Protein AF-H2RFC7-F1 (afdb_monomer_lite)

Sequence (81 aa):
MIPKVEWSAFLEAADSLRLIQVPKGPVEGYEENEEFLRTMHHLLLEVEVIEGTLQCPESGRMFPISRGIPNMLLSEEETES

Foldseek 3Di:
DQVPDPQVVLVVVCVVVPHPPDDSHQDVVNVVVVVSVVNCCCSPPVDADAWDWDADPPPRDTFTRHRRRTHPDDDPVRVVD

Structure (mmCIF, N/CA/C/O backbone):
data_AF-H2RFC7-F1
#
_entry.id   AF-H2RFC7-F1
#
loop_
_atom_site.group_PDB
_atom_site.id
_atom_site.type_symbol
_atom_site.label_atom_id
_atom_site.label_alt_id
_atom_site.label_comp_id
_atom_site.label_asym_id
_atom_site.label_entity_id
_atom_site.label_seq_id
_atom_site.pdbx_PDB_ins_code
_atom_site.Cartn_x
_atom_site.Cartn_y
_atom_site.Cartn_z
_atom_site.occupancy
_atom_site.B_iso_or_equiv
_atom_site.auth_seq_id
_atom_site.auth_comp_id
_atom_site.auth_asym_id
_atom_site.auth_atom_id
_atom_site.pdbx_PDB_model_num
ATOM 1 N N . MET A 1 1 ? 5.502 6.577 13.861 1.00 91.19 1 MET A N 1
ATOM 2 C CA . MET A 1 1 ? 5.357 6.416 12.394 1.00 91.19 1 MET A CA 1
ATOM 3 C C . MET A 1 1 ? 4.173 7.200 11.856 1.00 91.19 1 MET A C 1
ATOM 5 O O . MET A 1 1 ? 4.355 7.881 1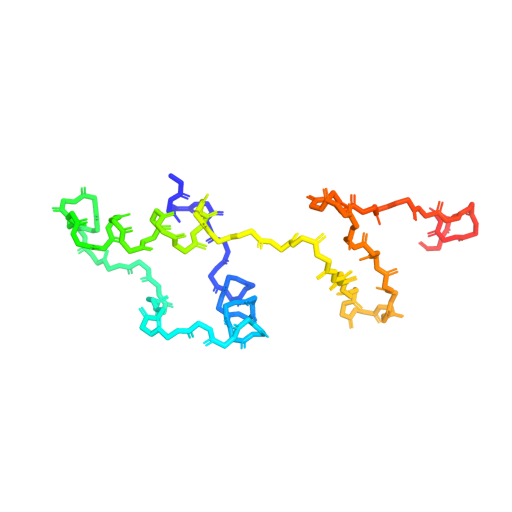0.861 1.00 91.19 1 MET A O 1
ATOM 9 N N . ILE A 1 2 ? 3.025 7.169 12.540 1.00 96.25 2 ILE A N 1
ATOM 10 C CA . ILE A 1 2 ? 1.765 7.802 12.120 1.00 96.25 2 ILE A CA 1
ATOM 11 C C . ILE A 1 2 ? 1.902 9.229 11.537 1.00 96.25 2 ILE A C 1
ATOM 13 O O . ILE A 1 2 ? 1.399 9.432 10.437 1.00 96.25 2 ILE A O 1
ATOM 17 N N . PRO A 1 3 ? 2.645 10.191 12.133 1.00 96.81 3 PRO A N 1
ATOM 18 C CA . PRO A 1 3 ? 2.765 11.541 11.554 1.00 96.81 3 PRO A CA 1
ATOM 19 C C . PRO A 1 3 ? 3.511 11.626 10.214 1.00 96.81 3 PRO A C 1
ATOM 21 O O . PRO A 1 3 ? 3.475 12.662 9.563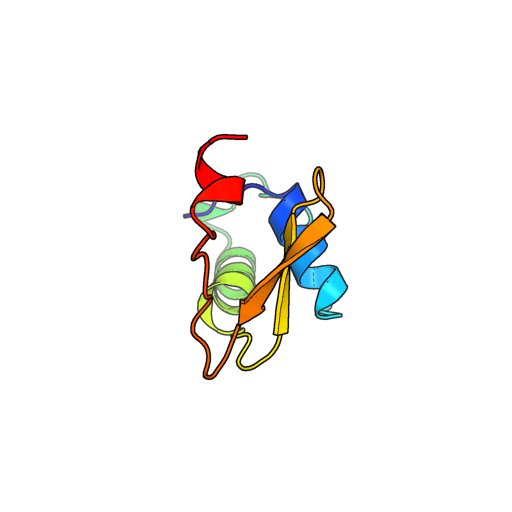 1.00 96.81 3 PRO A O 1
ATOM 24 N N . LYS A 1 4 ? 4.245 10.575 9.830 1.00 97.56 4 LYS A N 1
ATOM 25 C CA . LYS A 1 4 ? 5.016 10.507 8.578 1.00 97.56 4 LYS A CA 1
ATOM 26 C C . LYS A 1 4 ? 4.268 9.775 7.461 1.00 97.56 4 LYS A C 1
ATOM 28 O O . LYS A 1 4 ? 4.798 9.683 6.359 1.00 97.56 4 LYS A O 1
ATOM 33 N N . VAL A 1 5 ? 3.103 9.198 7.757 1.00 97.44 5 VAL A N 1
ATOM 34 C CA . VAL A 1 5 ? 2.296 8.475 6.772 1.00 97.44 5 VAL A CA 1
ATOM 35 C C . VAL A 1 5 ? 1.645 9.493 5.845 1.00 97.44 5 VAL A C 1
ATOM 37 O O . VAL A 1 5 ? 0.953 10.400 6.306 1.00 97.44 5 VAL A O 1
ATOM 40 N N . GLU A 1 6 ? 1.862 9.333 4.542 1.00 97.94 6 GLU A N 1
ATOM 41 C CA . GLU A 1 6 ? 1.044 10.003 3.538 1.00 97.94 6 GLU A CA 1
ATOM 42 C C . GLU A 1 6 ? -0.253 9.191 3.398 1.00 97.94 6 GLU A C 1
ATOM 44 O O . GLU A 1 6 ? -0.240 8.007 3.054 1.00 97.94 6 GLU A O 1
ATOM 49 N N . TRP A 1 7 ? -1.369 9.798 3.801 1.00 97.06 7 TRP A N 1
ATOM 50 C CA . TRP A 1 7 ? -2.624 9.078 4.011 1.00 97.06 7 TRP A CA 1
ATOM 51 C C . TRP A 1 7 ? -3.356 8.747 2.718 1.00 97.06 7 TRP A C 1
ATOM 53 O O . TRP A 1 7 ? -4.062 7.740 2.678 1.00 97.06 7 TRP A O 1
ATOM 63 N N . SER A 1 8 ? -3.204 9.557 1.670 1.00 97.12 8 SER A N 1
ATOM 64 C CA . SER A 1 8 ? -3.891 9.301 0.405 1.00 97.12 8 SER A CA 1
ATOM 65 C C . SER A 1 8 ? -3.328 8.063 -0.303 1.00 97.12 8 SER A C 1
ATOM 67 O O . SER A 1 8 ? -4.091 7.153 -0.620 1.00 97.12 8 SER A O 1
ATOM 69 N N . ALA A 1 9 ? -2.005 7.952 -0.408 1.00 97.69 9 ALA A N 1
ATOM 70 C CA . ALA A 1 9 ? -1.283 6.803 -0.939 1.00 97.69 9 ALA A CA 1
ATOM 71 C C . ALA A 1 9 ? -1.507 5.540 -0.097 1.00 97.69 9 ALA A C 1
ATOM 73 O O . ALA A 1 9 ? -1.673 4.452 -0.645 1.00 97.69 9 ALA A O 1
ATOM 74 N N . PHE A 1 10 ? -1.559 5.667 1.235 1.00 98.19 10 PHE A N 1
ATOM 75 C CA . PHE A 1 10 ? -1.899 4.542 2.110 1.00 98.19 10 PHE A CA 1
ATOM 76 C C . PHE A 1 10 ? -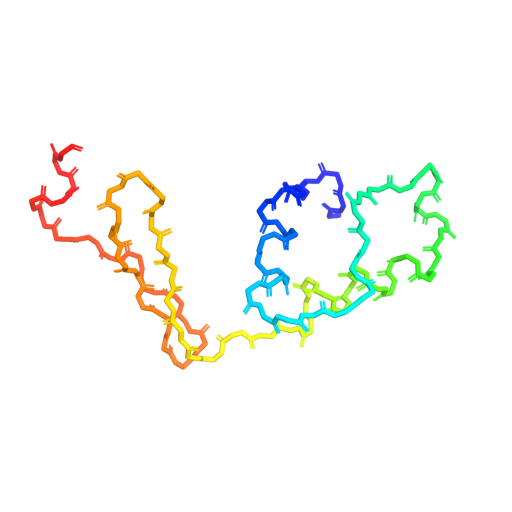3.304 3.994 1.822 1.00 98.19 10 PHE A C 1
ATOM 78 O O . PHE A 1 10 ? -3.475 2.782 1.685 1.00 98.19 10 PHE A O 1
ATOM 85 N N . LEU A 1 11 ? -4.306 4.873 1.710 1.00 97.88 11 LEU A N 1
ATOM 86 C CA . LEU A 1 11 ? -5.684 4.469 1.424 1.00 97.88 11 LEU A CA 1
ATOM 87 C C . LEU A 1 11 ? -5.821 3.860 0.026 1.00 97.88 11 LEU A C 1
ATOM 89 O O . LEU A 1 11 ? -6.516 2.859 -0.126 1.00 97.88 11 LEU A O 1
ATOM 93 N N . GLU A 1 12 ? -5.137 4.421 -0.971 1.00 97.94 12 GLU A N 1
ATOM 94 C CA . GLU A 1 12 ? -5.116 3.895 -2.340 1.00 97.94 12 GLU A CA 1
ATOM 95 C C . GLU A 1 12 ? -4.496 2.490 -2.405 1.00 97.94 12 GLU A C 1
ATOM 97 O O . GLU A 1 12 ? -5.052 1.582 -3.032 1.00 97.94 12 GLU A O 1
ATOM 102 N N . ALA A 1 13 ? 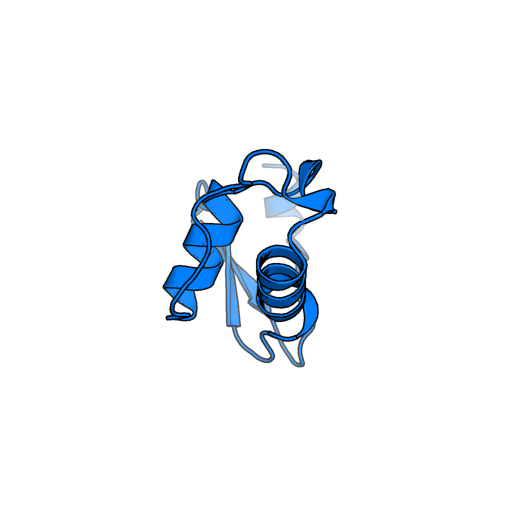-3.381 2.274 -1.700 1.00 98.06 13 ALA A N 1
ATOM 103 C CA . ALA A 1 13 ? -2.758 0.959 -1.599 1.00 98.06 13 ALA A CA 1
ATOM 104 C C . ALA A 1 13 ? -3.675 -0.051 -0.891 1.00 98.06 13 ALA A C 1
ATOM 106 O O . ALA A 1 13 ? -3.827 -1.186 -1.350 1.00 98.06 13 ALA A O 1
ATOM 107 N N . ALA A 1 14 ? -4.327 0.358 0.200 1.00 97.94 14 ALA A N 1
ATOM 108 C CA . ALA A 1 14 ? -5.236 -0.506 0.944 1.00 97.94 14 ALA A CA 1
ATOM 109 C C . ALA A 1 14 ? -6.483 -0.893 0.124 1.00 97.94 14 ALA A C 1
ATOM 111 O O . ALA A 1 14 ? -6.901 -2.052 0.164 1.00 97.94 14 ALA A O 1
ATOM 112 N N . ASP A 1 15 ? -7.036 0.038 -0.659 1.00 97.69 15 ASP A N 1
ATOM 113 C CA . ASP A 1 15 ? -8.159 -0.223 -1.571 1.00 97.69 15 ASP A CA 1
ATOM 114 C C . ASP A 1 15 ? -7.759 -1.164 -2.717 1.00 97.69 15 ASP A C 1
ATOM 116 O O . ASP A 1 15 ? -8.460 -2.139 -3.002 1.00 97.69 15 ASP A O 1
ATOM 120 N N . SER A 1 16 ? -6.571 -0.962 -3.297 1.00 97.06 16 SER A N 1
ATOM 121 C CA . SER A 1 16 ? -6.008 -1.847 -4.330 1.00 97.06 16 SER A CA 1
ATOM 122 C C . SER A 1 16 ? -5.862 -3.295 -3.842 1.00 97.06 16 SER A C 1
ATOM 124 O O . SER A 1 16 ? -6.061 -4.243 -4.605 1.00 97.06 16 SER A O 1
ATOM 126 N N . LEU A 1 17 ? -5.571 -3.474 -2.549 1.00 97.00 17 LEU A N 1
ATOM 127 C CA . LEU A 1 17 ? -5.498 -4.771 -1.869 1.00 97.00 17 LEU A CA 1
ATOM 128 C C . LEU A 1 17 ? -6.847 -5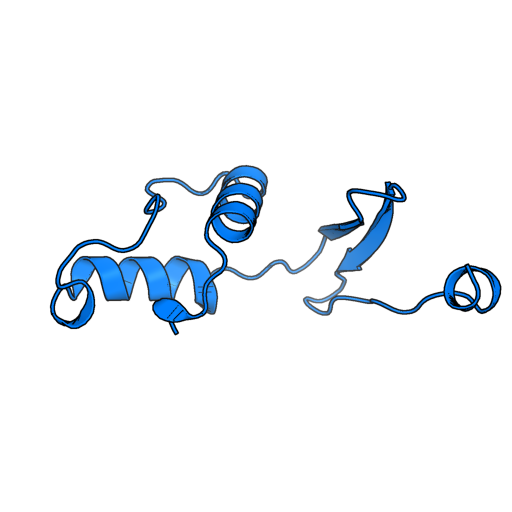.251 -1.304 1.00 97.00 17 LEU A C 1
ATOM 130 O O . LEU A 1 17 ? -6.921 -6.341 -0.734 1.00 97.00 17 LEU A O 1
ATOM 134 N N . ARG A 1 18 ? -7.922 -4.472 -1.480 1.00 96.94 18 ARG A N 1
ATOM 135 C CA . ARG A 1 18 ? -9.278 -4.734 -0.968 1.00 96.94 18 ARG A CA 1
ATOM 136 C C . ARG A 1 18 ? -9.323 -4.948 0.547 1.00 96.94 18 ARG A C 1
ATOM 138 O O . ARG A 1 18 ? -10.128 -5.742 1.042 1.00 96.94 18 ARG A O 1
ATOM 145 N N . LEU A 1 19 ? -8.458 -4.254 1.282 1.00 95.19 19 LEU A N 1
ATOM 146 C CA . LEU A 1 19 ? -8.467 -4.274 2.740 1.00 95.19 19 LEU A CA 1
ATOM 147 C C . LEU A 1 19 ? -9.710 -3.546 3.263 1.00 95.19 19 LEU A C 1
ATOM 149 O O . LEU A 1 19 ? -10.169 -2.554 2.700 1.00 95.19 19 LEU A O 1
ATOM 153 N N . ILE A 1 20 ? -10.264 -4.050 4.363 1.00 91.88 20 ILE A N 1
ATOM 154 C CA . ILE A 1 20 ? -11.465 -3.499 4.998 1.00 91.88 20 ILE A CA 1
ATOM 155 C C . ILE A 1 20 ? -11.108 -2.792 6.305 1.00 91.88 20 ILE A C 1
ATOM 157 O O . ILE A 1 20 ? -10.064 -3.051 6.891 1.00 91.88 20 ILE A O 1
ATOM 161 N N . GLN A 1 21 ? -12.008 -1.926 6.782 1.00 91.25 21 GLN A N 1
ATOM 162 C CA . GLN A 1 21 ? -11.871 -1.224 8.072 1.00 91.25 21 GLN A CA 1
ATOM 163 C C . GLN A 1 21 ? -10.598 -0.362 8.189 1.00 91.25 21 GLN A C 1
ATOM 165 O O . GLN A 1 21 ? -10.039 -0.186 9.266 1.00 91.25 21 GLN A O 1
ATOM 170 N N . VAL A 1 22 ? -10.156 0.212 7.069 1.00 95.88 22 VAL A N 1
ATOM 171 C CA . VAL A 1 22 ? -8.964 1.062 6.999 1.00 95.88 22 VAL A CA 1
ATOM 172 C C . VAL A 1 22 ? -9.267 2.452 7.588 1.00 95.88 22 VAL A C 1
ATOM 174 O O . VAL A 1 22 ? -10.204 3.115 7.122 1.00 95.88 22 VAL A O 1
ATOM 177 N N . PRO A 1 23 ? -8.504 2.935 8.589 1.00 96.12 23 PRO A N 1
ATOM 178 C CA . PRO A 1 23 ? -8.654 4.293 9.105 1.00 96.12 23 PRO A CA 1
ATOM 179 C C . PRO A 1 23 ? -8.376 5.335 8.017 1.00 96.12 23 PRO A C 1
ATOM 181 O O . PRO A 1 23 ? -7.359 5.265 7.336 1.00 96.12 23 PRO A O 1
ATOM 184 N N . LYS A 1 24 ? -9.253 6.336 7.873 1.00 95.25 24 LYS A N 1
ATOM 185 C CA . LYS A 1 24 ? -9.125 7.387 6.838 1.00 95.25 24 LYS A CA 1
ATOM 186 C C . LYS A 1 24 ? -8.112 8.489 7.173 1.00 95.25 24 LYS A C 1
ATOM 188 O O . LYS A 1 24 ? -7.911 9.398 6.377 1.00 95.25 24 LYS A O 1
ATOM 193 N N . GLY A 1 25 ? -7.538 8.450 8.368 1.00 94.44 25 GLY A N 1
ATOM 194 C CA . GLY A 1 25 ? -6.653 9.476 8.898 1.00 94.44 25 GLY A CA 1
ATOM 195 C C . GLY A 1 25 ? -6.359 9.240 10.379 1.00 94.44 25 GLY A C 1
ATOM 196 O O . GLY A 1 25 ? -6.980 8.367 10.997 1.00 94.44 25 GLY A O 1
ATOM 197 N N . PRO A 1 26 ? -5.435 10.016 10.964 1.00 94.31 26 PRO A N 1
ATOM 198 C CA . PRO A 1 26 ? -5.169 9.960 12.388 1.00 94.31 26 PRO A CA 1
ATOM 199 C C . PRO A 1 26 ? -6.326 10.617 13.147 1.00 94.31 26 PRO A C 1
ATOM 201 O O . PRO A 1 26 ? -6.866 11.640 12.723 1.00 94.31 26 PRO A O 1
ATOM 204 N N . VAL A 1 27 ? -6.702 10.026 14.276 1.00 90.88 27 VAL A N 1
ATOM 205 C CA . VAL A 1 27 ? -7.681 10.603 15.206 1.00 90.88 27 VAL A CA 1
ATOM 206 C C . VAL A 1 27 ? -6.972 11.458 16.257 1.00 90.88 27 VAL A C 1
ATOM 208 O O . VAL A 1 27 ? -5.789 11.262 16.520 1.00 90.88 27 VAL A O 1
ATOM 211 N N . GLU A 1 28 ? -7.665 12.419 16.864 1.00 95.06 28 GLU A N 1
ATOM 212 C CA . GLU A 1 28 ? -7.097 13.172 17.990 1.00 95.06 28 GLU A CA 1
ATOM 213 C C . GLU A 1 28 ? -6.772 12.220 19.154 1.00 95.06 28 GLU A C 1
ATOM 215 O O . GLU A 1 28 ? -7.567 11.335 19.472 1.00 95.06 28 GLU A O 1
ATOM 220 N N . GLY A 1 29 ? -5.584 12.363 19.751 1.00 95.44 29 GLY A N 1
ATOM 221 C CA . GLY A 1 29 ? -5.112 11.472 20.817 1.00 95.44 29 GLY A CA 1
ATOM 222 C C . GLY A 1 29 ? -4.833 10.035 20.362 1.00 95.44 29 GLY A C 1
ATOM 223 O O . GLY A 1 29 ? -4.886 9.113 21.178 1.00 95.44 29 GLY A O 1
ATOM 224 N N . TYR A 1 30 ? -4.554 9.811 19.070 1.00 96.44 30 TYR A N 1
ATOM 225 C CA . TYR A 1 30 ? -4.265 8.474 18.539 1.00 96.44 30 TYR A CA 1
ATOM 226 C C . TYR A 1 30 ? -3.096 7.776 19.255 1.00 96.44 30 TYR A C 1
ATOM 228 O O . TYR A 1 30 ? -3.006 6.551 19.214 1.00 96.44 30 TYR A O 1
ATOM 236 N N . GLU A 1 31 ? -2.203 8.531 19.896 1.00 96.75 31 GLU A N 1
ATOM 237 C CA . GLU A 1 31 ? -1.066 8.022 20.662 1.00 96.75 31 GLU A CA 1
ATOM 238 C C . GLU A 1 31 ? -1.488 7.159 21.859 1.00 96.75 31 GLU A C 1
ATOM 240 O O . GLU A 1 31 ? -0.764 6.237 22.230 1.00 96.75 31 GLU A O 1
ATOM 245 N N . GLU A 1 32 ? -2.654 7.437 22.443 1.00 97.50 32 GLU A N 1
ATOM 246 C CA . GLU A 1 32 ? -3.213 6.690 23.579 1.00 97.50 32 GLU A CA 1
ATOM 247 C C . GLU A 1 32 ? -4.269 5.665 23.135 1.00 97.50 32 GLU A C 1
ATOM 249 O O . GLU A 1 32 ? -4.732 4.843 23.927 1.00 97.50 32 GLU A O 1
ATOM 254 N N . ASN A 1 33 ? -4.642 5.675 21.852 1.00 97.38 33 ASN A N 1
ATOM 255 C CA . ASN A 1 33 ? -5.628 4.762 21.293 1.00 97.38 33 ASN A CA 1
ATOM 256 C C . ASN A 1 33 ? -4.960 3.462 20.816 1.00 97.38 33 ASN A C 1
ATOM 258 O O . ASN A 1 33 ? -4.561 3.324 19.658 1.00 97.38 33 ASN A O 1
ATOM 262 N N . GLU A 1 34 ? -4.861 2.482 21.716 1.00 97.50 34 GLU A N 1
ATOM 263 C CA . GLU A 1 34 ? -4.241 1.184 21.422 1.00 97.50 34 GLU A CA 1
ATOM 264 C C . GLU A 1 34 ? -4.926 0.440 20.261 1.00 97.50 34 GLU A C 1
ATOM 266 O O . GLU A 1 34 ? -4.246 -0.194 19.455 1.00 97.50 34 GLU A O 1
ATOM 271 N N . GLU A 1 35 ? -6.251 0.540 20.127 1.00 96.38 35 GLU A N 1
ATOM 272 C CA . GLU A 1 35 ? -7.002 -0.096 19.036 1.00 96.38 35 GLU A CA 1
ATOM 273 C C . GLU A 1 35 ? -6.601 0.480 17.670 1.00 96.38 35 GLU A C 1
ATOM 275 O O . GLU A 1 35 ? -6.301 -0.268 16.732 1.00 96.38 35 GLU A O 1
ATOM 280 N N . PHE A 1 36 ? -6.506 1.810 17.573 1.00 97.00 36 PHE A N 1
ATOM 281 C CA . PHE A 1 36 ? -6.007 2.484 16.376 1.00 97.00 36 PHE A CA 1
ATOM 282 C C . PHE A 1 36 ? -4.559 2.080 16.076 1.00 97.00 36 PHE A C 1
ATOM 284 O O . PHE A 1 36 ? -4.238 1.729 14.939 1.00 97.00 36 PHE A O 1
ATOM 291 N N . LEU A 1 37 ? -3.685 2.082 17.087 1.00 97.69 37 LEU A N 1
ATOM 292 C CA . LEU A 1 37 ? -2.275 1.733 16.910 1.00 97.69 37 LEU A CA 1
ATOM 293 C C . LEU A 1 37 ? -2.088 0.278 16.463 1.00 97.69 37 LEU A C 1
ATOM 295 O O . LEU A 1 37 ? -1.266 0.023 15.584 1.00 97.69 37 LEU A O 1
ATOM 299 N N . ARG A 1 38 ? -2.869 -0.665 17.003 1.00 97.50 38 ARG A N 1
ATOM 300 C CA . ARG A 1 38 ? -2.870 -2.072 16.567 1.00 97.50 38 ARG A CA 1
ATOM 301 C C . ARG A 1 38 ? -3.380 -2.227 15.140 1.00 97.50 38 ARG A C 1
ATOM 303 O O . ARG A 1 38 ? -2.778 -2.962 14.363 1.00 97.50 38 ARG A O 1
ATOM 310 N N . THR A 1 39 ? -4.434 -1.502 14.779 1.00 96.94 39 THR A N 1
ATOM 311 C CA . THR A 1 39 ? -4.968 -1.508 13.409 1.00 96.94 39 THR A CA 1
ATOM 312 C C . THR A 1 39 ? -3.927 -0.991 12.417 1.00 96.94 39 THR A C 1
ATOM 314 O O . THR A 1 39 ? -3.651 -1.637 11.408 1.00 96.94 39 THR A O 1
ATOM 317 N N . MET A 1 40 ? -3.280 0.136 12.723 1.00 97.56 40 MET A N 1
ATOM 318 C CA . MET A 1 40 ? -2.230 0.693 11.868 1.00 97.56 40 MET A CA 1
ATOM 319 C C . MET A 1 40 ? -0.980 -0.189 11.820 1.00 97.56 40 MET A C 1
ATOM 321 O O . MET A 1 40 ? -0.355 -0.278 10.768 1.00 97.56 40 MET A O 1
ATOM 325 N N . HIS A 1 41 ? -0.623 -0.854 12.923 1.00 97.69 41 HIS A N 1
ATOM 326 C CA . HIS A 1 41 ? 0.457 -1.841 12.942 1.00 97.69 41 HIS A CA 1
ATOM 327 C C . HIS A 1 41 ? 0.181 -2.972 11.950 1.00 97.69 41 HIS A C 1
ATOM 329 O O . HIS A 1 41 ? 1.021 -3.246 11.098 1.00 97.69 41 HIS A O 1
ATOM 335 N N . HIS A 1 42 ? -1.015 -3.565 12.008 1.00 97.31 42 HIS A N 1
ATOM 336 C CA . HIS A 1 42 ? -1.419 -4.619 11.083 1.00 97.31 42 HIS A CA 1
ATOM 337 C C . HIS A 1 42 ? -1.321 -4.158 9.622 1.00 97.31 42 HIS A C 1
ATOM 339 O O . HIS A 1 42 ? -0.617 -4.761 8.816 1.00 97.31 42 HIS A O 1
ATOM 345 N N . LEU A 1 43 ? -1.969 -3.038 9.294 1.00 97.44 43 LEU A N 1
ATOM 346 C CA . LEU A 1 43 ? -2.075 -2.563 7.913 1.00 97.44 43 LEU A CA 1
ATOM 347 C C . LEU A 1 43 ? -0.735 -2.109 7.316 1.00 97.44 43 LEU A C 1
ATOM 349 O O . LEU A 1 43 ? -0.534 -2.261 6.116 1.00 97.44 43 LEU A O 1
ATOM 353 N N . LEU A 1 44 ? 0.166 -1.538 8.122 1.00 97.44 44 LEU A N 1
ATOM 354 C CA . LEU A 1 44 ? 1.449 -1.024 7.630 1.00 97.44 44 LEU A CA 1
ATOM 355 C C . LEU A 1 44 ? 2.583 -2.051 7.666 1.00 97.44 44 LEU A C 1
ATOM 357 O O . LEU A 1 44 ? 3.546 -1.881 6.921 1.00 97.44 44 LEU A O 1
ATOM 361 N N . LEU A 1 45 ? 2.529 -3.037 8.567 1.00 97.69 45 LEU A N 1
ATOM 362 C CA . LEU A 1 45 ? 3.685 -3.888 8.878 1.00 97.69 45 LEU A CA 1
ATOM 363 C C . LEU A 1 45 ? 3.412 -5.389 8.757 1.00 97.69 45 LEU A C 1
ATOM 365 O O . LEU A 1 45 ? 4.368 -6.149 8.660 1.00 97.69 45 LEU A O 1
ATOM 369 N N . GLU A 1 46 ? 2.154 -5.830 8.779 1.00 97.88 46 GLU A N 1
ATOM 370 C CA . GLU A 1 46 ? 1.810 -7.260 8.726 1.00 97.88 46 GLU A CA 1
ATOM 371 C C . GLU A 1 46 ? 1.211 -7.682 7.377 1.00 97.88 46 GLU A C 1
ATOM 373 O O . GLU A 1 46 ? 1.065 -8.876 7.114 1.00 97.88 46 GLU A O 1
ATOM 378 N N . VAL A 1 47 ? 0.874 -6.721 6.511 1.00 97.19 47 VAL A N 1
ATOM 379 C CA . VAL A 1 47 ? 0.396 -6.977 5.148 1.00 97.19 47 VAL A CA 1
ATOM 380 C C . VAL A 1 47 ? 1.542 -6.775 4.161 1.00 97.19 47 VAL A C 1
ATOM 382 O O . VAL A 1 47 ? 2.028 -5.663 3.972 1.00 97.19 47 VAL A O 1
ATOM 385 N N . GLU A 1 48 ? 1.946 -7.856 3.496 1.00 97.69 48 GLU A N 1
ATOM 386 C CA . GLU A 1 48 ? 3.060 -7.861 2.546 1.00 97.69 48 GLU A CA 1
ATOM 387 C C . GLU A 1 48 ? 2.595 -8.242 1.134 1.00 97.69 48 GLU A C 1
ATOM 389 O O . GLU A 1 48 ? 1.823 -9.185 0.940 1.00 97.69 48 GLU A O 1
ATOM 394 N N . VAL A 1 49 ? 3.101 -7.533 0.120 1.00 98.00 49 VAL A N 1
ATOM 395 C CA . VAL A 1 49 ? 2.866 -7.855 -1.295 1.00 98.00 49 VAL A CA 1
ATOM 396 C C . VAL A 1 49 ? 4.016 -8.718 -1.805 1.00 98.00 49 VAL A C 1
ATOM 398 O O . VAL A 1 49 ? 5.133 -8.234 -1.965 1.00 98.00 49 VAL A O 1
ATOM 401 N N . ILE A 1 50 ? 3.747 -9.997 -2.076 1.00 98.38 50 ILE A N 1
ATOM 402 C CA . ILE A 1 50 ? 4.778 -10.944 -2.539 1.00 98.38 50 ILE A CA 1
ATOM 403 C C . ILE A 1 50 ? 5.027 -10.830 -4.049 1.00 98.38 50 ILE A C 1
ATOM 405 O O . ILE A 1 50 ? 6.177 -10.855 -4.484 1.00 98.38 50 ILE A O 1
ATOM 409 N N . GLU A 1 51 ? 3.966 -10.667 -4.837 1.00 98.50 51 GLU A N 1
ATOM 410 C CA . GLU A 1 51 ? 4.010 -10.487 -6.291 1.00 98.50 51 GLU A CA 1
ATOM 411 C C . GLU A 1 51 ? 3.052 -9.354 -6.678 1.00 98.50 51 GLU A C 1
ATOM 413 O O . GLU A 1 51 ? 1.925 -9.297 -6.179 1.00 98.50 51 GLU A O 1
ATOM 418 N N . GLY A 1 52 ? 3.483 -8.448 -7.556 1.00 98.12 52 GLY A N 1
ATOM 419 C CA . GLY A 1 52 ? 2.671 -7.303 -7.970 1.00 98.12 52 GLY A CA 1
ATOM 420 C C . GLY A 1 52 ? 3.448 -6.273 -8.782 1.00 98.12 52 GLY A C 1
ATOM 421 O O . GLY A 1 52 ? 4.539 -6.541 -9.280 1.00 98.12 52 GLY A O 1
ATOM 422 N N . THR A 1 53 ? 2.893 -5.072 -8.916 1.00 98.25 53 THR A N 1
ATOM 423 C CA . THR A 1 53 ? 3.540 -3.950 -9.609 1.00 98.25 53 THR A CA 1
ATOM 424 C C . THR A 1 53 ? 3.216 -2.634 -8.918 1.00 98.25 53 THR A C 1
ATOM 426 O O . THR A 1 53 ? 2.068 -2.413 -8.542 1.00 98.25 53 THR A O 1
ATOM 429 N N . LEU A 1 54 ? 4.194 -1.737 -8.826 1.00 98.44 54 LEU A N 1
ATOM 430 C CA . LEU A 1 54 ? 3.981 -0.319 -8.545 1.00 98.44 54 LEU A CA 1
ATOM 431 C C . LEU A 1 54 ? 3.922 0.422 -9.880 1.00 98.44 54 LEU A C 1
ATOM 433 O O . LEU A 1 54 ? 4.800 0.233 -10.719 1.00 98.44 54 LEU A O 1
ATOM 437 N N . GLN A 1 55 ? 2.903 1.245 -10.100 1.00 97.62 55 GLN A N 1
ATOM 438 C CA . GLN A 1 55 ? 2.777 2.035 -11.322 1.00 97.62 55 GLN A CA 1
ATOM 439 C C . GLN A 1 55 ? 3.046 3.510 -11.022 1.00 97.62 55 GLN A C 1
ATOM 441 O O . GLN A 1 55 ? 2.477 4.068 -10.090 1.00 97.62 55 GLN A O 1
ATOM 446 N N . CYS A 1 56 ? 3.896 4.153 -11.822 1.00 96.56 56 CYS A N 1
ATOM 447 C CA . CYS A 1 56 ? 4.043 5.602 -11.801 1.00 96.56 56 CYS A CA 1
ATOM 448 C C . CYS A 1 56 ? 2.758 6.247 -12.350 1.00 96.56 56 CYS A C 1
ATOM 450 O O . CYS A 1 56 ? 2.408 5.968 -13.501 1.00 96.56 56 CYS A O 1
ATOM 452 N N . PRO A 1 57 ? 2.067 7.116 -11.591 1.00 95.50 57 PRO A N 1
ATOM 453 C CA . PRO A 1 57 ? 0.816 7.725 -12.042 1.00 95.50 57 PRO A CA 1
ATOM 454 C C . PRO A 1 57 ? 1.007 8.734 -13.186 1.00 95.50 57 PRO A C 1
ATOM 456 O O . PRO A 1 57 ? 0.062 9.004 -13.919 1.00 95.50 57 PRO A O 1
ATOM 459 N N . GLU A 1 58 ? 2.214 9.280 -13.362 1.00 95.19 58 GLU A N 1
ATOM 460 C CA . GLU A 1 58 ? 2.509 10.287 -14.389 1.00 95.19 58 GLU A CA 1
ATOM 461 C C . GLU A 1 58 ? 2.931 9.660 -15.726 1.00 95.19 58 GLU A C 1
ATOM 463 O O . GLU A 1 58 ? 2.380 9.995 -16.772 1.00 95.19 58 GLU A O 1
ATOM 468 N N . SER A 1 59 ? 3.876 8.713 -15.703 1.00 94.81 59 SER A N 1
ATOM 469 C CA . SER A 1 59 ? 4.405 8.074 -16.920 1.00 94.81 59 SER A CA 1
ATOM 470 C C . SER A 1 59 ? 3.733 6.745 -17.270 1.00 94.81 59 SER A C 1
ATOM 472 O O . SER A 1 59 ? 3.963 6.193 -18.344 1.00 94.81 59 SER A O 1
ATOM 474 N N . GLY A 1 60 ? 2.945 6.176 -16.353 1.00 95.38 60 GLY A N 1
ATOM 475 C CA . GLY A 1 60 ? 2.372 4.837 -16.487 1.00 95.38 60 GLY A CA 1
ATOM 476 C C . GLY A 1 60 ? 3.390 3.700 -16.342 1.00 95.38 60 GLY A C 1
ATOM 477 O O . GLY A 1 60 ? 3.009 2.532 -16.469 1.00 95.38 60 GLY A O 1
ATOM 478 N N . ARG A 1 61 ? 4.666 4.008 -16.065 1.00 96.06 61 ARG A N 1
ATOM 479 C CA . ARG A 1 61 ? 5.745 3.025 -15.912 1.00 96.06 61 ARG A CA 1
ATOM 480 C C . ARG A 1 61 ? 5.450 2.048 -14.779 1.00 96.06 61 ARG A C 1
ATOM 482 O O . ARG A 1 61 ? 5.172 2.463 -13.661 1.00 96.06 61 ARG A O 1
ATOM 489 N N . MET A 1 62 ? 5.562 0.752 -15.061 1.00 97.25 62 MET A N 1
ATOM 490 C CA . MET A 1 62 ? 5.407 -0.311 -14.068 1.00 97.25 62 MET A CA 1
ATOM 491 C C . MET A 1 62 ? 6.759 -0.782 -13.527 1.00 97.25 62 MET A C 1
ATOM 493 O O . MET A 1 62 ? 7.674 -1.083 -14.301 1.00 97.25 62 MET A O 1
ATOM 497 N N . PHE A 1 63 ? 6.827 -0.914 -12.206 1.00 98.31 63 PHE A N 1
ATOM 498 C CA . PHE A 1 63 ? 7.934 -1.439 -11.418 1.00 98.31 63 PHE A CA 1
ATOM 499 C C . PHE A 1 63 ? 7.489 -2.749 -10.756 1.00 98.31 63 PHE A C 1
ATOM 501 O O . PHE A 1 63 ? 6.593 -2.728 -9.908 1.00 98.31 63 PHE A O 1
ATOM 508 N N . PRO A 1 64 ? 8.035 -3.909 -11.150 1.00 98.38 64 PRO A N 1
ATOM 509 C CA . PRO A 1 64 ? 7.568 -5.186 -10.631 1.00 98.38 64 PRO A CA 1
ATOM 510 C C . PRO A 1 64 ? 8.013 -5.407 -9.182 1.00 98.38 64 PRO A C 1
ATOM 512 O O . PRO A 1 64 ? 9.148 -5.110 -8.809 1.00 98.38 64 PRO A O 1
ATOM 515 N N . ILE A 1 65 ? 7.123 -5.989 -8.384 1.00 98.69 65 ILE A N 1
ATOM 516 C CA . ILE A 1 65 ? 7.416 -6.592 -7.084 1.00 98.69 65 ILE A CA 1
ATOM 517 C C . ILE A 1 65 ? 7.480 -8.097 -7.316 1.00 98.69 65 ILE A C 1
ATOM 519 O O . ILE A 1 65 ? 6.507 -8.679 -7.792 1.00 98.69 65 ILE A O 1
ATOM 523 N N . SER A 1 66 ? 8.616 -8.715 -6.997 1.00 98.38 66 SER A N 1
ATOM 524 C CA . SER A 1 66 ? 8.803 -10.164 -7.132 1.00 98.38 66 SER A CA 1
ATOM 525 C C . SER A 1 66 ? 9.503 -10.720 -5.903 1.00 98.38 66 SER A C 1
ATOM 527 O O . SER A 1 66 ? 10.476 -10.127 -5.425 1.00 98.38 66 SER A O 1
ATOM 529 N N . ARG A 1 67 ? 9.026 -11.853 -5.378 1.00 98.06 67 ARG A N 1
ATOM 530 C CA . ARG A 1 67 ? 9.522 -12.445 -4.120 1.00 98.06 67 ARG A CA 1
ATOM 531 C C . ARG A 1 67 ? 9.556 -11.432 -2.962 1.00 98.06 67 ARG A C 1
ATOM 533 O O . ARG A 1 67 ? 10.503 -11.426 -2.178 1.00 98.06 67 ARG A O 1
ATOM 540 N N . GLY A 1 68 ? 8.558 -10.550 -2.899 1.00 97.81 68 GLY A N 1
ATOM 541 C CA . GLY A 1 68 ? 8.439 -9.497 -1.885 1.00 97.81 68 GLY A CA 1
ATOM 542 C C . GLY A 1 68 ? 9.401 -8.315 -2.049 1.00 97.81 68 GLY A C 1
ATOM 543 O O . GLY A 1 68 ? 9.471 -7.467 -1.165 1.00 97.81 68 GLY A O 1
ATOM 544 N N . ILE A 1 69 ? 10.156 -8.237 -3.151 1.00 98.44 69 ILE A N 1
ATOM 545 C CA . ILE A 1 69 ? 11.156 -7.185 -3.371 1.00 98.44 69 ILE A CA 1
ATOM 546 C C . ILE A 1 69 ? 10.713 -6.292 -4.542 1.00 98.44 69 ILE A C 1
ATOM 548 O O . ILE A 1 69 ? 10.611 -6.789 -5.670 1.00 98.44 69 ILE A O 1
ATOM 552 N N . PRO A 1 70 ? 10.463 -4.986 -4.316 1.00 98.25 70 PRO A N 1
ATOM 553 C CA . PRO A 1 70 ? 10.183 -4.037 -5.390 1.00 98.25 70 PRO A CA 1
ATOM 554 C C . PRO A 1 70 ? 11.447 -3.748 -6.21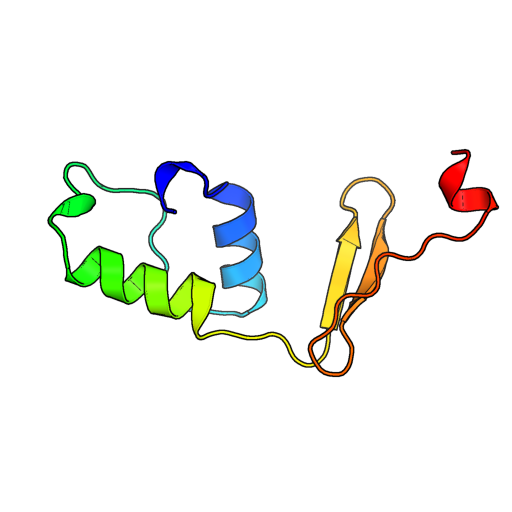1 1.00 98.25 70 PRO A C 1
ATOM 556 O O . PRO A 1 70 ? 12.513 -3.471 -5.658 1.00 98.25 70 PRO A O 1
ATOM 559 N N . ASN A 1 71 ? 11.326 -3.775 -7.538 1.00 98.12 71 ASN A N 1
ATOM 560 C CA . ASN A 1 71 ? 12.399 -3.424 -8.464 1.00 98.12 71 ASN A CA 1
ATOM 561 C C . ASN A 1 71 ? 12.146 -2.049 -9.097 1.00 98.12 71 ASN A C 1
ATOM 563 O O . ASN A 1 71 ? 11.325 -1.919 -10.002 1.00 98.12 71 ASN A O 1
ATOM 567 N N . MET A 1 72 ? 12.899 -1.049 -8.635 1.00 97.00 72 MET A N 1
ATOM 568 C CA . MET A 1 72 ? 12.824 0.345 -9.092 1.00 97.00 72 MET A CA 1
ATOM 569 C C . MET A 1 72 ? 13.909 0.706 -10.124 1.00 97.00 72 MET A C 1
ATOM 571 O O . MET A 1 72 ? 14.182 1.885 -10.333 1.00 97.00 72 MET A O 1
ATOM 575 N N . LEU A 1 73 ? 14.584 -0.283 -10.728 1.00 96.56 73 LEU A N 1
ATOM 576 C CA . LEU A 1 73 ? 15.615 -0.019 -11.732 1.00 96.56 73 LEU A CA 1
ATOM 577 C C . LEU A 1 73 ? 15.000 0.588 -12.997 1.00 96.56 73 LEU A C 1
ATOM 579 O O . LEU A 1 73 ? 14.029 0.067 -13.548 1.00 96.56 73 LEU A O 1
ATOM 583 N N . LEU A 1 74 ? 15.621 1.668 -13.457 1.00 95.25 74 LEU A N 1
ATOM 584 C CA . LEU A 1 74 ? 15.309 2.360 -14.699 1.00 95.25 74 LEU A CA 1
ATOM 585 C C . LEU A 1 74 ? 16.340 1.981 -15.766 1.00 95.25 74 LEU A C 1
ATOM 587 O O . LEU A 1 74 ? 17.489 1.665 -15.443 1.00 95.25 74 LEU A O 1
ATOM 591 N N . SER A 1 75 ? 15.934 1.997 -17.031 1.00 90.94 75 SER A N 1
ATOM 592 C CA . SER A 1 75 ? 16.885 1.969 -18.147 1.00 90.94 75 SER A CA 1
ATOM 593 C C . SER A 1 75 ? 17.622 3.307 -18.274 1.00 90.94 75 SER A C 1
ATOM 595 O O . SER A 1 75 ? 17.160 4.318 -17.752 1.00 90.94 75 SER A O 1
ATOM 597 N N . GLU A 1 76 ? 18.759 3.325 -18.977 1.00 89.00 76 GLU A N 1
ATOM 598 C CA . GLU A 1 76 ? 19.543 4.557 -19.181 1.00 89.00 76 GLU A CA 1
ATOM 599 C C . GLU A 1 76 ? 18.698 5.676 -19.817 1.00 89.00 76 GLU A C 1
ATOM 601 O O . GLU A 1 76 ? 18.713 6.808 -19.342 1.00 89.00 76 GLU A O 1
ATOM 606 N N . GLU A 1 77 ? 17.867 5.341 -20.808 1.00 87.81 77 GLU A N 1
ATOM 607 C CA . GLU A 1 77 ? 16.950 6.289 -21.459 1.00 87.81 77 GLU A CA 1
ATOM 608 C C . GLU A 1 77 ? 15.928 6.895 -20.477 1.00 87.81 77 GLU A C 1
ATOM 610 O O . GLU A 1 77 ? 15.645 8.091 -20.514 1.00 87.81 77 GLU A O 1
ATOM 615 N N . GLU A 1 78 ? 15.414 6.092 -19.541 1.00 87.75 78 GLU A N 1
ATOM 616 C CA . GLU A 1 78 ? 14.441 6.540 -18.536 1.00 87.75 78 GLU A CA 1
ATOM 617 C C . GLU A 1 78 ? 15.068 7.404 -17.435 1.00 87.75 78 GLU A C 1
ATOM 619 O O . GLU A 1 78 ? 14.350 8.139 -16.762 1.00 87.75 78 GLU A O 1
ATOM 624 N N . THR A 1 79 ? 16.385 7.319 -17.223 1.00 82.69 79 THR A N 1
ATOM 625 C CA . THR A 1 79 ? 17.079 8.124 -16.202 1.00 82.69 79 THR A CA 1
ATOM 626 C C . THR A 1 79 ? 17.398 9.549 -16.642 1.00 82.69 79 THR A C 1
ATOM 628 O O . THR A 1 79 ? 17.636 10.399 -15.786 1.00 82.69 79 THR A O 1
ATOM 631 N N . GLU A 1 80 ? 17.415 9.811 -17.949 1.00 73.69 80 GLU A N 1
ATOM 632 C CA . GLU A 1 80 ? 17.763 11.120 -18.522 1.00 73.69 80 GLU A CA 1
ATOM 633 C C . GLU A 1 80 ? 16.536 11.948 -18.949 1.00 73.69 80 GLU A C 1
ATOM 635 O O . GLU A 1 80 ? 16.697 13.070 -19.434 1.00 73.69 80 GLU A O 1
ATOM 640 N N . SER A 1 81 ? 15.330 11.394 -18.774 1.00 59.50 81 SER A N 1
ATOM 641 C CA . SER A 1 81 ? 14.045 12.002 -19.154 1.00 59.50 81 SER A CA 1
ATOM 642 C C . SER A 1 81 ? 13.469 12.945 -18.097 1.00 59.50 81 SER A C 1
ATOM 644 O O . SER A 1 81 ? 13.645 12.677 -16.887 1.00 59.50 81 SER A O 1
#

InterPro domains:
  IPR005651 Trm112-like [PF03966] (45-68)
  IPR039127 Multifunctional methyltransferase subunit Trm112 [PTHR12773] (1-78)

Radius of gyration: 15.7 Å; chains: 1; bounding box: 31×26×45 Å

Organism: Pan troglodytes (NCBI:txid9598)

pLDDT: mean 95.5, std 5.51, range [59.5, 98.69]

Secondary structure (DSSP, 8-state):
-GGG--HHHHHHHHHHTT-SS--SSPPTTTTT-HHHHHHHHIIIII---SSEEEE-TTT--EEEEETTEE--PPPHHHH--